Protein AF-A0A956YYQ1-F1 (afdb_monomer_lite)

Foldseek 3Di:
DPDPLVVQLVVQLVVVCVVLVHPDRDPLSSLLSQCPPPPHPSVVVCVVVVHHSVVVNVVSDVVVHGD

pLDDT: mean 91.48, std 11.31, range [43.19, 98.0]

Radius of gyration: 11.93 Å; chains: 1; bounding box: 26×29×28 Å

Sequence (67 aa):
MTDTPLRDILINARQEAARMNHHFIGVEHLVTGA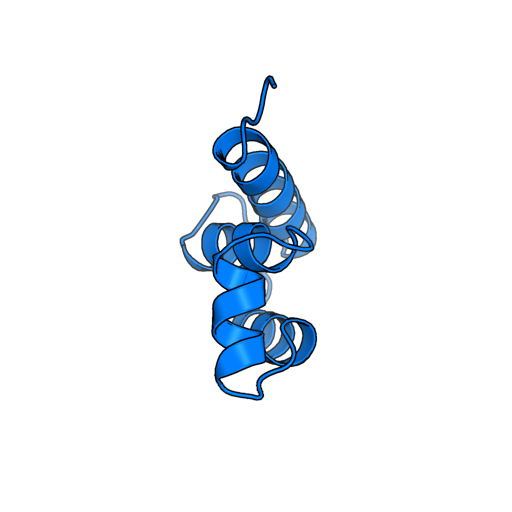LELRGGIAASLLEQYGYKTDYVIDAIRRHSGKG

Secondary structure (DSSP, 8-state):
----HHHHHHHHHHHHHHHTT-SS--HHHHHHHHHHSTT-HHHHHHHHTT--HHHHHHHHHHHH---

Structure (mmCIF, N/CA/C/O backbone):
data_AF-A0A956YYQ1-F1
#
_entry.id   AF-A0A956YYQ1-F1
#
loop_
_atom_site.group_PDB
_atom_site.id
_atom_site.type_symbol
_atom_site.label_atom_id
_atom_site.label_alt_id
_atom_site.label_comp_id
_atom_site.label_asym_id
_atom_site.label_entity_id
_atom_site.label_seq_id
_atom_site.pdbx_PDB_ins_code
_atom_site.Cartn_x
_atom_site.Cartn_y
_atom_site.Cartn_z
_atom_site.occupancy
_atom_site.B_iso_or_equiv
_atom_site.auth_seq_id
_atom_site.auth_comp_id
_atom_site.auth_asym_id
_atom_site.auth_atom_id
_atom_site.pdbx_PDB_model_num
ATOM 1 N N . MET A 1 1 ? 4.753 17.510 14.393 1.00 46.84 1 MET A N 1
ATOM 2 C CA . MET A 1 1 ? 3.908 16.469 13.770 1.00 46.84 1 MET A CA 1
ATOM 3 C C . MET A 1 1 ? 4.143 16.520 12.269 1.00 46.84 1 MET A C 1
ATOM 5 O O . MET A 1 1 ? 3.359 17.100 11.536 1.00 46.84 1 MET A O 1
ATOM 9 N N . THR A 1 2 ? 5.293 16.027 11.815 1.00 43.19 2 THR A N 1
ATOM 10 C CA . THR A 1 2 ? 5.606 15.903 10.385 1.00 43.19 2 THR A CA 1
ATOM 11 C C . THR A 1 2 ? 5.064 14.567 9.899 1.00 43.19 2 THR A C 1
ATOM 13 O O . THR A 1 2 ? 5.823 13.641 9.638 1.00 43.19 2 THR A O 1
ATOM 16 N N . ASP A 1 3 ? 3.740 14.455 9.857 1.00 55.50 3 ASP A N 1
ATOM 17 C CA . ASP A 1 3 ? 3.074 13.324 9.226 1.00 55.50 3 ASP A CA 1
ATOM 18 C C . ASP A 1 3 ? 3.183 13.543 7.719 1.00 55.50 3 ASP A C 1
ATOM 20 O O . ASP A 1 3 ? 2.524 14.420 7.165 1.00 55.50 3 ASP A O 1
ATOM 24 N N . THR A 1 4 ? 4.005 12.750 7.030 1.00 60.12 4 THR A N 1
ATOM 25 C CA . THR A 1 4 ? 3.911 12.670 5.564 1.00 60.12 4 THR A CA 1
ATOM 26 C C . THR A 1 4 ? 3.424 11.281 5.146 1.00 60.12 4 THR A C 1
ATOM 28 O O . THR A 1 4 ? 4.181 10.565 4.491 1.00 60.12 4 THR A O 1
ATOM 31 N N . PRO A 1 5 ? 2.164 10.894 5.462 1.00 81.00 5 PRO A N 1
ATOM 32 C CA . PRO A 1 5 ? 1.581 9.616 5.055 1.00 81.00 5 PRO A CA 1
ATOM 33 C C . PRO A 1 5 ? 1.821 9.309 3.580 1.00 81.00 5 PRO A C 1
ATOM 35 O O . PRO A 1 5 ? 2.162 8.192 3.219 1.00 81.00 5 PRO A O 1
ATOM 38 N N . LEU A 1 6 ? 1.729 10.327 2.718 1.00 91.00 6 LEU A N 1
ATOM 39 C CA . LEU A 1 6 ? 1.957 10.167 1.286 1.00 91.00 6 LEU A CA 1
ATOM 40 C C . LEU A 1 6 ? 3.378 9.687 0.960 1.00 91.00 6 LEU A C 1
ATOM 42 O O . LEU A 1 6 ? 3.548 8.840 0.089 1.00 91.00 6 LEU A O 1
ATOM 46 N N . ARG A 1 7 ? 4.403 10.201 1.647 1.00 93.31 7 ARG A N 1
ATOM 47 C CA . ARG A 1 7 ? 5.792 9.806 1.390 1.00 93.31 7 ARG A CA 1
ATOM 48 C C . ARG A 1 7 ? 6.012 8.340 1.745 1.00 93.31 7 ARG A C 1
ATOM 50 O O . ARG A 1 7 ? 6.636 7.627 0.964 1.00 93.31 7 ARG A O 1
ATOM 57 N N . ASP A 1 8 ? 5.486 7.901 2.880 1.00 93.81 8 ASP A N 1
ATOM 58 C CA . ASP A 1 8 ? 5.654 6.522 3.341 1.00 93.81 8 ASP A CA 1
ATOM 59 C C . ASP A 1 8 ? 4.864 5.548 2.459 1.00 93.81 8 ASP A C 1
ATOM 61 O O . ASP A 1 8 ? 5.399 4.519 2.051 1.00 93.81 8 ASP A O 1
ATOM 65 N N . ILE A 1 9 ? 3.655 5.931 2.032 1.00 95.38 9 ILE A N 1
ATOM 66 C CA . ILE A 1 9 ? 2.869 5.181 1.039 1.00 95.38 9 ILE A CA 1
ATOM 67 C C . ILE A 1 9 ? 3.654 5.015 -0.266 1.00 95.38 9 ILE A C 1
ATOM 69 O O . ILE A 1 9 ? 3.717 3.912 -0.806 1.00 95.38 9 ILE A O 1
ATOM 73 N N . LEU A 1 10 ? 4.278 6.083 -0.775 1.00 96.12 10 LEU A N 1
ATOM 74 C CA . LEU A 1 10 ? 5.066 6.024 -2.010 1.00 96.12 10 LEU A CA 1
ATOM 75 C C . LEU A 1 10 ? 6.330 5.165 -1.861 1.00 96.12 10 LEU A C 1
ATOM 77 O O . LEU A 1 10 ? 6.718 4.483 -2.812 1.00 96.12 10 LEU A O 1
ATOM 81 N N . ILE A 1 11 ? 6.965 5.170 -0.685 1.00 96.56 11 ILE A N 1
ATOM 82 C CA . ILE A 1 11 ? 8.102 4.291 -0.382 1.00 96.56 11 ILE A CA 1
ATOM 83 C C . ILE A 1 11 ? 7.653 2.829 -0.391 1.00 96.56 11 ILE A C 1
ATOM 85 O O . ILE A 1 11 ? 8.264 2.027 -1.100 1.00 96.56 11 ILE A O 1
ATOM 89 N N . ASN A 1 12 ? 6.571 2.500 0.316 1.00 96.81 12 ASN A N 1
ATOM 90 C CA . ASN A 1 12 ? 6.036 1.140 0.362 1.00 96.81 12 ASN A CA 1
ATOM 91 C C . ASN A 1 12 ? 5.597 0.675 -1.035 1.00 96.81 12 ASN A C 1
ATOM 93 O O . ASN A 1 12 ? 5.952 -0.415 -1.471 1.00 96.81 12 ASN A O 1
ATOM 97 N N . ALA A 1 13 ? 4.921 1.534 -1.804 1.00 97.44 13 ALA A N 1
ATOM 98 C CA . ALA A 1 13 ? 4.516 1.227 -3.175 1.00 97.44 13 ALA A CA 1
ATOM 99 C C . ALA A 1 13 ? 5.716 0.948 -4.092 1.00 97.44 13 ALA A C 1
ATOM 101 O O . ALA A 1 13 ? 5.690 0.032 -4.912 1.00 97.44 13 ALA A O 1
ATOM 102 N N . ARG A 1 14 ? 6.809 1.709 -3.948 1.00 98.00 14 ARG A N 1
ATOM 103 C CA . ARG A 1 14 ? 8.042 1.459 -4.704 1.00 98.00 14 ARG A CA 1
ATOM 104 C C . ARG A 1 14 ? 8.697 0.134 -4.306 1.00 98.00 14 ARG A C 1
ATOM 106 O O . ARG A 1 14 ? 9.202 -0.569 -5.180 1.00 98.00 14 ARG A O 1
ATOM 113 N N . GLN A 1 15 ? 8.708 -0.197 -3.015 1.00 97.69 15 GLN A N 1
ATOM 114 C CA . GLN A 1 15 ? 9.220 -1.480 -2.521 1.00 97.69 15 GLN A CA 1
ATOM 115 C C . GLN A 1 15 ? 8.387 -2.650 -3.054 1.00 97.69 15 GLN A C 1
ATOM 117 O O . GLN A 1 15 ? 8.953 -3.644 -3.508 1.00 97.69 15 GLN A O 1
ATOM 122 N N . GLU A 1 16 ? 7.064 -2.504 -3.081 1.00 97.31 16 GLU A N 1
ATOM 123 C CA . GLU A 1 16 ? 6.153 -3.510 -3.619 1.00 97.31 16 GLU A CA 1
ATOM 124 C C . GLU A 1 16 ? 6.355 -3.726 -5.125 1.00 97.31 16 GLU A C 1
ATOM 126 O O . GLU A 1 16 ? 6.485 -4.870 -5.566 1.00 97.31 16 GLU A O 1
ATOM 131 N N . ALA A 1 17 ? 6.478 -2.647 -5.907 1.00 97.88 17 ALA A N 1
ATOM 132 C CA . ALA A 1 17 ? 6.767 -2.738 -7.338 1.00 97.88 17 ALA A CA 1
ATOM 133 C C . ALA A 1 17 ? 8.069 -3.507 -7.607 1.00 97.88 17 ALA A C 1
ATOM 135 O O . ALA A 1 17 ? 8.101 -4.409 -8.445 1.00 97.88 17 ALA A O 1
ATOM 136 N N . ALA A 1 18 ? 9.122 -3.214 -6.835 1.00 97.50 18 ALA A N 1
ATOM 137 C CA . ALA A 1 18 ? 10.391 -3.931 -6.917 1.00 97.50 18 ALA A CA 1
ATOM 138 C C . ALA A 1 18 ? 10.245 -5.416 -6.533 1.00 97.50 18 ALA A C 1
ATOM 140 O O . ALA A 1 18 ? 10.771 -6.283 -7.228 1.00 97.50 18 ALA A O 1
ATOM 141 N N . ARG A 1 19 ? 9.490 -5.731 -5.470 1.00 96.19 19 ARG A N 1
ATOM 142 C CA . ARG A 1 19 ? 9.217 -7.112 -5.026 1.00 96.19 19 ARG A CA 1
ATOM 143 C C . ARG A 1 19 ? 8.458 -7.926 -6.079 1.00 96.19 19 ARG A C 1
ATOM 145 O O . ARG A 1 19 ? 8.659 -9.136 -6.189 1.00 96.19 19 ARG A O 1
ATOM 152 N N . MET A 1 20 ? 7.588 -7.264 -6.836 1.00 96.50 20 MET A N 1
ATOM 153 C CA . MET A 1 20 ? 6.784 -7.855 -7.908 1.00 96.50 20 MET A CA 1
ATOM 154 C C . MET A 1 20 ? 7.477 -7.852 -9.275 1.00 96.50 20 MET A C 1
ATOM 156 O O . MET A 1 20 ? 6.898 -8.350 -10.237 1.00 96.50 20 MET A O 1
ATOM 160 N N . ASN A 1 21 ? 8.716 -7.354 -9.354 1.00 96.75 21 ASN A N 1
ATOM 161 C CA . ASN A 1 21 ? 9.485 -7.227 -10.593 1.00 96.75 21 ASN A CA 1
ATOM 162 C C . ASN A 1 21 ? 8.802 -6.325 -11.646 1.00 96.75 21 ASN A C 1
ATOM 164 O O . ASN A 1 21 ? 8.958 -6.512 -12.848 1.00 96.75 21 ASN A O 1
ATOM 168 N N . HIS A 1 22 ? 8.024 -5.331 -11.200 1.00 96.94 22 HIS A N 1
ATOM 169 C CA . HIS A 1 22 ? 7.368 -4.357 -12.074 1.00 96.94 22 HIS A CA 1
ATOM 170 C C . HIS A 1 22 ? 8.247 -3.108 -12.215 1.00 96.94 22 HIS A C 1
ATOM 172 O O . HIS A 1 22 ? 8.663 -2.501 -11.228 1.00 96.94 22 HIS A O 1
ATOM 178 N N . HIS A 1 23 ? 8.496 -2.679 -13.454 1.00 94.75 23 HIS A N 1
ATOM 179 C CA . HIS A 1 23 ? 9.311 -1.490 -13.742 1.00 94.75 23 HIS A CA 1
ATOM 180 C C . HIS A 1 23 ? 8.620 -0.162 -13.393 1.00 94.75 23 HIS A C 1
ATOM 182 O O . HIS A 1 23 ? 9.287 0.865 -13.269 1.00 94.75 23 HIS A O 1
ATOM 188 N N . PHE A 1 24 ? 7.295 -0.178 -13.224 1.00 95.56 24 PHE A N 1
ATOM 189 C CA . PHE A 1 24 ? 6.481 1.000 -12.943 1.00 95.56 24 PHE A CA 1
ATOM 190 C C . PHE A 1 24 ? 5.633 0.806 -11.687 1.00 95.56 24 PHE A C 1
ATOM 192 O O . PHE A 1 24 ? 5.219 -0.305 -11.354 1.00 95.56 24 PHE A O 1
ATOM 199 N N . ILE A 1 25 ? 5.348 1.917 -11.006 1.00 97.06 25 ILE A N 1
ATOM 200 C CA . ILE A 1 25 ? 4.418 1.945 -9.877 1.00 97.06 25 ILE A CA 1
ATOM 201 C C . ILE A 1 25 ? 2.995 2.036 -10.442 1.00 97.06 25 ILE A C 1
ATOM 203 O O . ILE A 1 25 ? 2.548 3.116 -10.822 1.00 97.06 25 ILE A O 1
ATOM 207 N N . GLY A 1 26 ? 2.309 0.896 -10.529 1.00 95.75 26 GLY A N 1
ATOM 208 C CA . GLY A 1 26 ? 0.881 0.813 -10.822 1.00 95.75 26 GLY A CA 1
ATOM 209 C C . GLY A 1 26 ? -0.000 1.134 -9.609 1.00 95.75 26 GLY A C 1
ATOM 210 O O . GLY A 1 26 ? 0.478 1.317 -8.484 1.00 95.75 26 GLY A O 1
ATOM 211 N N . VAL A 1 27 ? -1.314 1.197 -9.838 1.00 96.38 27 VAL A N 1
ATOM 212 C CA . VAL A 1 27 ? -2.311 1.484 -8.789 1.00 96.38 27 VAL A CA 1
ATOM 213 C C . VAL A 1 27 ? -2.308 0.390 -7.722 1.00 96.38 27 VAL A C 1
ATOM 215 O O . VAL A 1 27 ? -2.446 0.685 -6.539 1.00 96.38 27 VAL A O 1
ATOM 218 N N . GLU A 1 28 ? -2.080 -0.860 -8.115 1.00 97.12 28 GLU A N 1
ATOM 219 C CA . GLU A 1 28 ? -1.965 -2.009 -7.222 1.00 97.12 28 GLU A CA 1
ATOM 220 C C . GLU A 1 28 ? -0.857 -1.832 -6.173 1.00 97.12 28 GLU A C 1
ATOM 222 O O . GLU A 1 28 ? -1.040 -2.176 -5.003 1.00 97.12 28 GLU A O 1
ATOM 227 N N . HIS A 1 29 ? 0.262 -1.215 -6.561 1.00 97.94 29 HIS A N 1
ATOM 228 C CA . HIS A 1 29 ? 1.393 -0.964 -5.671 1.00 97.94 29 HIS A CA 1
ATOM 229 C C . HIS A 1 29 ? 1.088 0.184 -4.716 1.00 97.94 29 HIS A C 1
ATOM 231 O O . HIS A 1 29 ? 1.420 0.103 -3.538 1.00 97.94 29 HIS A O 1
ATOM 237 N N . LEU A 1 30 ? 0.401 1.226 -5.196 1.00 97.00 30 LEU A N 1
ATOM 238 C CA . LEU A 1 30 ? -0.067 2.333 -4.354 1.00 97.00 30 LEU A CA 1
ATOM 239 C C . LEU A 1 30 ? -1.068 1.859 -3.299 1.00 97.00 30 LEU A C 1
ATOM 241 O O . LEU A 1 30 ? -0.945 2.225 -2.132 1.00 97.00 30 LEU A O 1
ATOM 245 N N . VAL A 1 31 ? -2.031 1.024 -3.695 1.00 96.44 31 VAL A N 1
ATOM 246 C CA . VAL A 1 31 ? -3.015 0.447 -2.772 1.00 96.44 31 VAL A CA 1
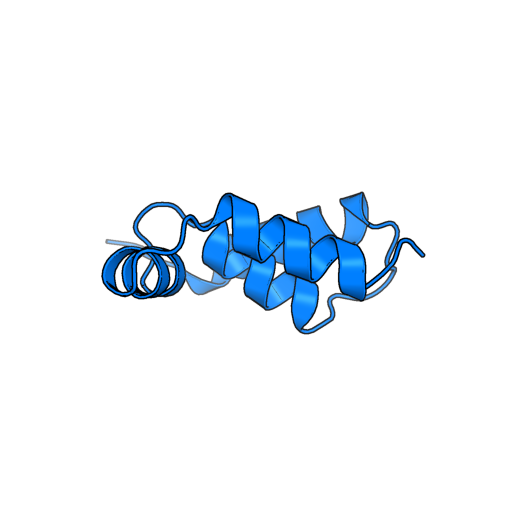ATOM 247 C C . VAL A 1 31 ? -2.312 -0.437 -1.747 1.00 96.44 31 VAL A C 1
ATOM 249 O O . VAL A 1 31 ? -2.544 -0.274 -0.553 1.00 96.44 31 VAL A O 1
ATOM 252 N N . THR A 1 32 ? -1.400 -1.309 -2.180 1.00 97.12 32 THR A N 1
ATOM 253 C CA . THR A 1 32 ? -0.621 -2.153 -1.262 1.00 97.12 32 THR A CA 1
ATOM 254 C C . THR A 1 32 ? 0.208 -1.303 -0.298 1.00 97.12 32 THR A C 1
ATOM 256 O O . THR A 1 32 ? 0.141 -1.510 0.909 1.00 97.12 32 THR A O 1
ATOM 259 N N . GLY A 1 33 ? 0.892 -0.268 -0.792 1.00 96.50 33 GLY A N 1
ATOM 260 C CA . GLY A 1 33 ? 1.677 0.642 0.042 1.00 96.50 33 GLY A CA 1
ATOM 261 C C . GLY A 1 33 ? 0.847 1.422 1.067 1.00 96.50 33 GLY A C 1
ATOM 262 O O . GLY A 1 33 ? 1.320 1.668 2.178 1.00 96.50 33 GLY A O 1
ATOM 263 N N . ALA A 1 34 ? -0.401 1.761 0.729 1.00 96.12 34 ALA A N 1
ATOM 264 C CA . ALA A 1 34 ? -1.359 2.367 1.652 1.00 96.12 34 ALA A CA 1
ATOM 265 C C . ALA A 1 34 ? -1.883 1.389 2.710 1.00 96.12 34 ALA A C 1
ATOM 267 O O . ALA A 1 34 ? -2.092 1.791 3.854 1.00 96.12 34 ALA A O 1
ATOM 268 N N . LEU A 1 35 ? -2.075 0.118 2.352 1.00 96.00 35 LEU A N 1
ATOM 269 C CA . LEU A 1 35 ? -2.504 -0.932 3.278 1.00 96.00 35 LEU A CA 1
ATOM 270 C C . LEU A 1 35 ? -1.381 -1.411 4.209 1.00 96.00 35 LEU A C 1
ATOM 272 O O . LEU A 1 35 ? -1.666 -1.846 5.322 1.00 96.00 35 LEU A O 1
ATOM 276 N N . GLU A 1 36 ? -0.118 -1.301 3.789 1.00 94.38 36 GLU A N 1
ATOM 277 C CA . GLU A 1 36 ? 1.051 -1.618 4.622 1.00 94.38 36 GLU A CA 1
ATOM 278 C C . GLU A 1 36 ? 1.352 -0.537 5.680 1.00 94.38 36 GLU A C 1
ATOM 280 O O . GLU A 1 36 ? 2.053 -0.801 6.662 1.00 94.38 36 GLU A O 1
ATOM 285 N N . LEU A 1 37 ? 0.790 0.670 5.538 1.00 91.75 37 LEU A N 1
ATOM 286 C CA . LEU A 1 37 ? 0.889 1.716 6.555 1.00 91.75 37 LEU A CA 1
ATOM 287 C C . LEU A 1 37 ? 0.022 1.356 7.775 1.00 91.75 37 LEU A C 1
ATOM 289 O O . LEU A 1 37 ? -1.185 1.608 7.809 1.00 91.75 37 LEU A O 1
ATOM 293 N N . ARG A 1 38 ? 0.652 0.778 8.804 1.00 80.19 38 ARG A N 1
ATOM 294 C CA . ARG A 1 38 ? -0.009 0.409 10.068 1.00 80.19 38 ARG A CA 1
ATOM 295 C C . ARG A 1 38 ? -0.680 1.620 10.716 1.00 80.19 38 ARG A C 1
ATOM 297 O O . ARG A 1 38 ? -0.047 2.653 10.904 1.00 80.19 38 ARG A O 1
ATOM 304 N N . GLY A 1 39 ? -1.953 1.473 11.082 1.00 83.88 39 GLY A N 1
ATOM 305 C CA . GLY A 1 39 ? -2.749 2.560 11.665 1.00 83.88 39 GLY A CA 1
ATOM 306 C C . GLY A 1 39 ? -3.119 3.676 10.678 1.00 83.88 39 GLY A C 1
ATOM 307 O O . GLY A 1 39 ? -3.701 4.676 11.088 1.00 83.88 39 GLY A O 1
ATOM 308 N N . GLY A 1 40 ? -2.798 3.524 9.389 1.00 89.56 40 GLY A N 1
ATOM 309 C CA . GLY A 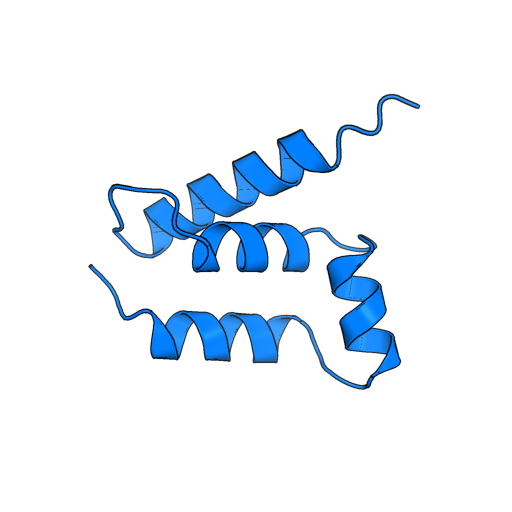1 40 ? -3.250 4.427 8.338 1.00 89.56 40 GLY A CA 1
ATOM 310 C C . GLY A 1 40 ? -4.732 4.231 8.005 1.00 89.56 40 GLY A C 1
ATOM 311 O O . GLY A 1 40 ? -5.293 3.154 8.200 1.00 89.56 40 GLY A O 1
ATOM 312 N N . ILE A 1 41 ? -5.357 5.265 7.429 1.00 92.44 41 ILE A N 1
ATOM 313 C CA . ILE A 1 41 ? -6.800 5.289 7.117 1.00 92.44 41 ILE A CA 1
ATOM 314 C C . ILE A 1 41 ? -7.231 4.086 6.265 1.00 92.44 41 ILE A C 1
ATOM 316 O O . ILE A 1 41 ? -8.281 3.505 6.521 1.00 92.44 41 ILE A O 1
ATOM 320 N N . ALA A 1 42 ? -6.428 3.692 5.271 1.00 92.75 42 ALA A N 1
ATOM 321 C CA . ALA A 1 42 ? -6.761 2.572 4.391 1.00 92.75 42 ALA A CA 1
ATOM 322 C C . ALA A 1 42 ? -6.813 1.233 5.151 1.00 92.75 42 ALA A C 1
ATOM 324 O O . ALA A 1 42 ? -7.761 0.467 4.979 1.00 92.75 42 ALA A O 1
ATOM 325 N N . ALA A 1 43 ? -5.836 0.985 6.030 1.00 93.00 43 ALA A N 1
ATOM 326 C CA . ALA A 1 43 ? -5.809 -0.196 6.888 1.00 93.00 43 ALA A CA 1
ATOM 327 C C . ALA A 1 43 ? -6.984 -0.191 7.878 1.00 93.00 43 ALA A C 1
ATOM 329 O O . ALA A 1 43 ? -7.740 -1.159 7.938 1.00 93.00 43 ALA A O 1
ATOM 330 N N . SER A 1 44 ? -7.202 0.932 8.571 1.00 93.19 44 SER A N 1
ATOM 331 C CA . SER A 1 44 ? -8.300 1.083 9.532 1.00 93.19 44 SER A CA 1
ATOM 332 C C . SER A 1 44 ? -9.678 0.895 8.898 1.00 93.19 44 SER A C 1
ATOM 334 O O . SER A 1 44 ? -10.563 0.318 9.522 1.00 93.19 44 SER A O 1
ATOM 336 N N . LEU A 1 45 ? -9.876 1.354 7.659 1.00 94.69 45 LEU A N 1
ATOM 337 C CA . LEU A 1 45 ? -11.137 1.171 6.948 1.00 94.69 45 LEU A CA 1
ATOM 338 C C . LEU A 1 45 ? -11.412 -0.312 6.676 1.00 94.69 45 LEU A C 1
ATOM 340 O O . LEU A 1 45 ? -12.504 -0.788 6.966 1.00 94.69 45 LEU A O 1
ATOM 344 N N . LEU A 1 46 ? -10.435 -1.062 6.157 1.00 94.44 46 LEU A N 1
ATOM 345 C CA . LEU A 1 46 ? -10.611 -2.497 5.913 1.00 94.44 46 LEU A CA 1
ATOM 346 C C . LEU A 1 46 ? -10.895 -3.270 7.203 1.00 94.44 46 LEU A C 1
ATOM 348 O O . LEU A 1 46 ? -11.793 -4.114 7.221 1.00 94.44 46 LEU A O 1
ATOM 352 N N . GLU A 1 47 ? -10.186 -2.937 8.282 1.00 92.88 47 GLU A N 1
ATOM 353 C CA . GLU A 1 47 ? -10.398 -3.534 9.602 1.00 92.88 47 GLU A CA 1
ATOM 354 C C . GLU A 1 47 ? -11.815 -3.261 10.132 1.00 92.88 47 GLU A C 1
ATOM 356 O O . GLU A 1 47 ? -12.453 -4.175 10.656 1.00 92.88 47 GLU A O 1
ATOM 361 N N . GLN A 1 48 ? -12.358 -2.052 9.928 1.00 95.62 48 GLN A N 1
ATOM 362 C CA . GLN A 1 48 ? -13.745 -1.712 10.292 1.00 95.62 48 GLN A CA 1
ATOM 363 C C . GLN A 1 48 ? -14.786 -2.559 9.548 1.00 95.62 48 GLN A C 1
ATOM 365 O O . GLN A 1 48 ? -15.842 -2.857 10.104 1.00 95.62 48 GLN A O 1
ATOM 370 N N . TYR A 1 49 ? -14.488 -2.982 8.318 1.00 96.00 49 TYR A N 1
ATOM 371 C CA . TYR A 1 49 ? -15.335 -3.895 7.544 1.00 96.00 49 TYR A CA 1
ATOM 372 C C . TYR A 1 49 ? -15.013 -5.382 7.784 1.00 96.00 49 TYR A C 1
ATOM 374 O O . TYR A 1 49 ? -15.566 -6.246 7.104 1.00 96.00 49 TYR A O 1
ATOM 382 N N . GLY A 1 50 ? -14.145 -5.704 8.750 1.00 95.94 50 GLY A N 1
ATOM 383 C CA . GLY A 1 50 ? -13.814 -7.079 9.134 1.00 95.94 50 GLY A CA 1
ATOM 384 C C . GLY A 1 50 ? -12.781 -7.765 8.236 1.00 95.94 50 GLY A C 1
ATOM 385 O O . GLY A 1 50 ? -12.595 -8.980 8.332 1.00 95.94 50 GLY A O 1
ATOM 386 N N . TYR A 1 51 ? -12.089 -7.017 7.376 1.00 96.12 51 TYR A N 1
ATOM 387 C CA . TYR A 1 51 ? -11.032 -7.549 6.522 1.00 96.12 51 TYR A CA 1
ATOM 388 C C . TYR A 1 51 ? -9.660 -7.354 7.166 1.00 96.12 51 TYR A C 1
ATOM 390 O O . TYR A 1 51 ? -9.332 -6.271 7.644 1.00 96.12 51 TYR A O 1
ATOM 398 N N . LYS 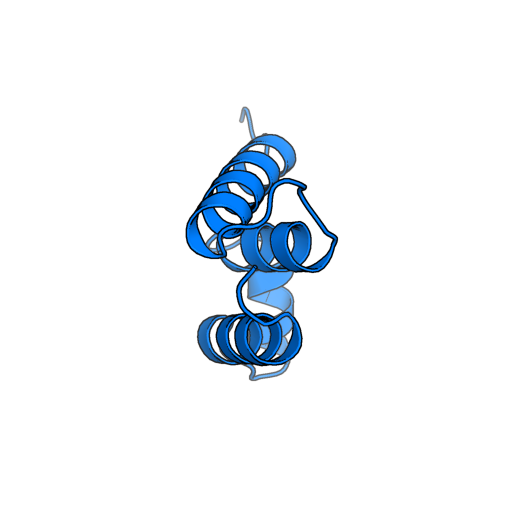A 1 52 ? -8.812 -8.389 7.119 1.00 94.88 52 LYS A N 1
ATOM 399 C CA . LYS A 1 52 ? -7.384 -8.223 7.425 1.00 94.88 52 LYS A CA 1
ATOM 400 C C . LYS A 1 52 ? -6.669 -7.692 6.189 1.00 94.88 52 LYS A C 1
ATOM 402 O O . LYS A 1 52 ? -6.830 -8.256 5.104 1.00 94.88 52 LYS A O 1
ATOM 407 N N . THR A 1 53 ? -5.854 -6.659 6.367 1.00 94.81 53 THR A N 1
ATOM 408 C CA . THR A 1 53 ? -5.067 -6.032 5.295 1.00 94.81 53 THR A CA 1
ATOM 409 C C . THR A 1 53 ? -4.219 -7.048 4.532 1.00 94.81 53 THR A C 1
ATOM 411 O O . THR A 1 53 ? -4.254 -7.049 3.305 1.00 94.81 53 THR A O 1
ATOM 414 N N . ASP A 1 54 ? -3.569 -7.982 5.232 1.00 95.12 54 ASP A N 1
ATOM 415 C CA . ASP A 1 54 ? -2.735 -9.030 4.626 1.00 95.12 54 ASP A CA 1
ATOM 416 C C . ASP A 1 54 ? -3.496 -9.871 3.584 1.00 95.12 54 ASP A C 1
ATOM 418 O O . ASP A 1 54 ? -2.984 -10.129 2.496 1.00 95.12 54 ASP A O 1
ATOM 422 N N . TYR A 1 55 ? -4.756 -10.241 3.856 1.00 96.25 55 TYR A N 1
ATOM 423 C CA . TYR A 1 55 ? -5.560 -11.018 2.902 1.00 96.25 55 TYR A CA 1
ATOM 424 C C . TYR A 1 55 ? -5.889 -10.229 1.633 1.00 96.25 55 TYR A C 1
ATOM 426 O O . TYR A 1 55 ? -5.933 -10.805 0.543 1.00 96.25 55 TYR A O 1
ATOM 434 N N . VAL A 1 56 ? -6.136 -8.924 1.771 1.00 96.38 56 VAL A N 1
ATOM 435 C CA . VAL A 1 56 ? -6.443 -8.040 0.641 1.00 96.38 56 VAL A CA 1
ATOM 436 C C . VAL A 1 56 ? -5.189 -7.779 -0.185 1.00 96.38 56 VAL A C 1
ATOM 438 O O . VAL A 1 56 ? -5.236 -7.895 -1.407 1.00 96.38 56 VAL A O 1
ATOM 441 N N . ILE A 1 57 ? -4.055 -7.526 0.468 1.00 96.69 57 ILE A N 1
ATOM 442 C CA . ILE A 1 57 ? -2.751 -7.389 -0.184 1.00 96.69 57 ILE A CA 1
ATOM 443 C C . ILE A 1 57 ? -2.418 -8.656 -0.985 1.00 96.69 57 ILE A C 1
ATOM 445 O O . ILE A 1 57 ? -2.070 -8.578 -2.164 1.00 96.69 57 ILE A O 1
ATOM 449 N N . ASP A 1 58 ? -2.596 -9.837 -0.395 1.00 96.44 58 ASP A N 1
ATOM 450 C CA . ASP A 1 58 ? -2.366 -11.100 -1.095 1.00 96.44 58 ASP A CA 1
ATOM 451 C C . ASP A 1 58 ? -3.318 -11.294 -2.283 1.00 96.44 58 ASP A C 1
ATOM 453 O O . ASP A 1 58 ? -2.918 -11.822 -3.323 1.00 96.44 58 ASP A O 1
ATOM 457 N N . ALA A 1 59 ? -4.577 -10.866 -2.163 1.00 96.56 59 ALA A N 1
ATOM 458 C CA . ALA A 1 59 ? -5.534 -10.916 -3.266 1.00 96.56 59 ALA A CA 1
ATOM 459 C C . ALA A 1 59 ? -5.134 -9.997 -4.429 1.00 96.56 59 ALA A C 1
ATOM 461 O O . ALA A 1 59 ? -5.219 -10.426 -5.583 1.00 96.56 59 ALA A O 1
ATOM 462 N N . ILE A 1 60 ? -4.655 -8.787 -4.127 1.00 96.56 60 ILE A N 1
ATOM 463 C CA . ILE A 1 60 ? -4.116 -7.843 -5.114 1.00 96.56 60 ILE A CA 1
ATOM 464 C C . ILE A 1 60 ? -2.921 -8.478 -5.830 1.00 96.56 60 ILE A C 1
ATOM 466 O O . ILE A 1 60 ? -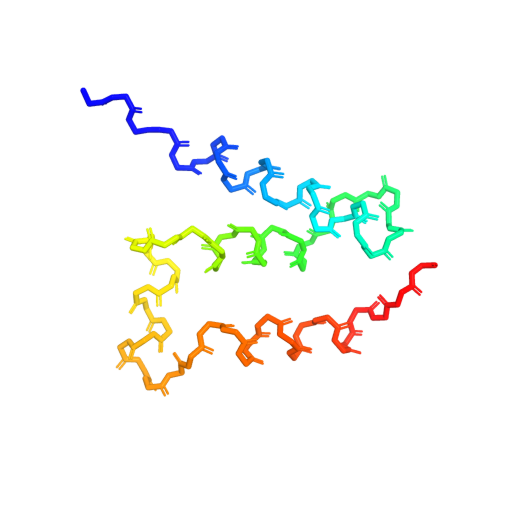2.939 -8.618 -7.050 1.00 96.56 60 ILE A O 1
ATOM 470 N N . ARG A 1 61 ? -1.929 -8.970 -5.077 1.00 95.50 61 ARG A N 1
ATOM 471 C CA . ARG A 1 61 ? -0.714 -9.605 -5.619 1.00 95.50 61 ARG A CA 1
ATOM 472 C C . ARG A 1 61 ? -1.022 -10.785 -6.544 1.00 95.50 61 ARG A C 1
ATOM 474 O O . ARG A 1 61 ? -0.356 -10.952 -7.563 1.00 95.50 61 ARG A O 1
ATOM 481 N N . ARG A 1 62 ? -2.032 -11.597 -6.207 1.00 95.44 62 ARG A N 1
ATOM 482 C CA . ARG A 1 62 ? -2.485 -12.711 -7.058 1.00 95.44 62 ARG A CA 1
ATOM 483 C C . ARG A 1 62 ? -3.082 -12.238 -8.385 1.00 95.44 62 ARG A C 1
ATOM 485 O O . ARG A 1 62 ? -2.861 -12.906 -9.388 1.00 95.44 62 ARG A O 1
ATOM 492 N N . HIS A 1 63 ? -3.824 -11.130 -8.396 1.00 93.94 63 HIS A N 1
ATOM 493 C CA . HIS A 1 63 ? -4.424 -10.581 -9.618 1.00 93.94 63 HIS A CA 1
ATOM 494 C C . HIS A 1 63 ? -3.414 -9.861 -10.510 1.00 93.94 63 HIS A C 1
ATOM 496 O O . HIS A 1 63 ? -3.517 -9.949 -11.729 1.00 93.94 63 HIS A O 1
ATOM 502 N N . SER A 1 64 ? -2.447 -9.162 -9.917 1.00 90.88 64 SER A N 1
ATOM 503 C CA . SER A 1 64 ? -1.469 -8.378 -10.676 1.00 90.88 64 SER A CA 1
ATOM 504 C C . SER A 1 64 ? -0.458 -9.239 -11.435 1.00 90.88 64 SER A C 1
ATOM 506 O O . SER A 1 64 ? 0.106 -8.773 -12.420 1.00 90.88 64 SER A O 1
ATOM 508 N N . GLY A 1 65 ? -0.235 -10.487 -10.999 1.00 86.25 65 GLY A N 1
ATOM 509 C CA . GLY A 1 65 ? 0.826 -11.343 -11.537 1.00 86.25 65 GLY A CA 1
ATOM 510 C C . GLY A 1 65 ? 2.223 -10.810 -11.201 1.00 86.25 65 GLY A C 1
ATOM 511 O O . GLY A 1 65 ? 2.365 -9.708 -10.685 1.00 86.25 65 GLY A O 1
ATOM 512 N N . LYS A 1 66 ? 3.265 -11.611 -11.444 1.00 78.19 66 LYS A N 1
ATOM 513 C CA . LYS A 1 66 ? 4.655 -11.128 -11.410 1.00 78.19 66 LYS A CA 1
ATOM 514 C C . LYS A 1 66 ? 5.079 -10.749 -12.828 1.00 78.19 66 LYS A C 1
ATOM 516 O O . LYS A 1 66 ? 4.709 -11.467 -13.758 1.00 78.19 66 LYS A O 1
ATOM 521 N N . GLY A 1 67 ? 5.836 -9.659 -12.950 1.00 72.56 67 GLY A N 1
ATOM 522 C CA . GLY A 1 67 ? 6.464 -9.220 -14.201 1.00 72.56 67 GLY A CA 1
ATOM 523 C C . GLY A 1 67 ? 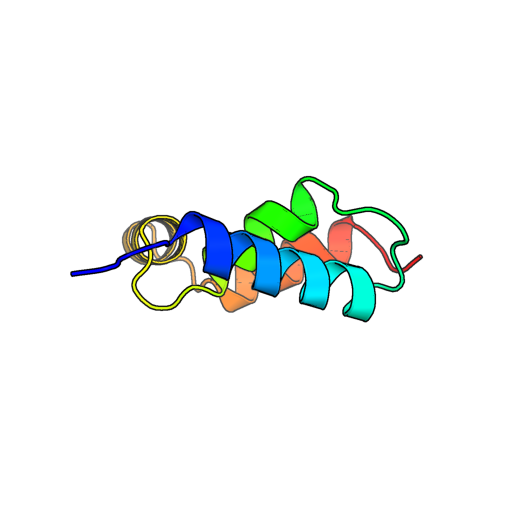7.566 -10.153 -14.675 1.00 72.56 67 GLY A C 1
ATOM 524 O O . GLY A 1 67 ? 8.337 -10.645 -13.811 1.00 72.56 67 GLY A O 1
#